Protein AF-A0A226E9C5-F1 (afdb_monomer)

Foldseek 3Di:
DPCPPPVVDDDWDADPNDIDGDPVRVLLVVQVVVVQQDDDPVLNVVLVVLLVLLVVLVCLVCCLPPVDPDPVVSVVSLVCSLPPSLVVSLVVQLVQLVPADELANGHHDHHSSLVSVLVSVLVCLQPPNVCSCVVRVSSVSSS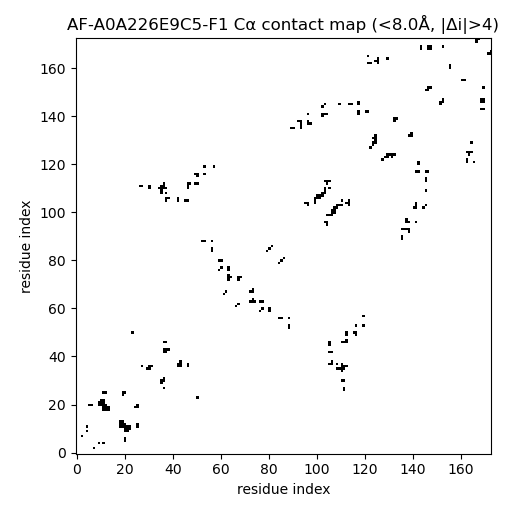LVNCCPPVNVVCCVPVPPDRDPCCVSPVND

Nearest PDB structures (foldseek):
  1tw9-assembly3_F  TM=8.707E-01  e=6.257E-08  Heligmosomoides polygyrus
  2c80-assembly1_B  TM=8.441E-01  e=4.170E-06  Schistosoma haematobium
  1u3i-assembly1_A-2  TM=8.366E-01  e=1.384E-05  Schistosoma mansoni
  2caq-assembly1_A-2  TM=8.111E-01  e=5.917E-06  Schistosoma haematobium
  2cz2-assembly1_A-2  TM=7.878E-01  e=1.188E-04  Mus musculus

pLDDT: mean 91.46, std 12.42, range [42.0, 98.62]

Structure (mmCIF, N/CA/C/O backbone):
data_AF-A0A226E9C5-F1
#
_entry.id   AF-A0A226E9C5-F1
#
loop_
_atom_site.group_PDB
_atom_site.id
_atom_site.type_symbol
_atom_site.label_atom_id
_atom_site.label_alt_id
_atom_site.label_comp_id
_atom_site.label_asym_id
_atom_site.label_entity_id
_atom_site.label_seq_id
_atom_site.pdbx_PDB_ins_code
_atom_site.Cartn_x
_atom_site.Cartn_y
_atom_site.Cartn_z
_atom_site.occupancy
_atom_site.B_iso_or_equiv
_atom_site.auth_seq_id
_atom_site.auth_comp_id
_atom_site.auth_asym_id
_atom_site.auth_atom_id
_atom_site.pdbx_PDB_model_num
ATOM 1 N N . MET A 1 1 ? -12.668 -31.396 -10.462 1.00 43.03 1 MET A N 1
ATOM 2 C CA . MET A 1 1 ? -12.463 -30.577 -9.249 1.00 43.03 1 MET A CA 1
ATOM 3 C C . MET A 1 1 ? -13.500 -29.466 -9.306 1.00 43.03 1 MET A C 1
ATOM 5 O O . MET A 1 1 ? -13.500 -28.782 -10.325 1.00 43.03 1 MET A O 1
ATOM 9 N N . PRO A 1 2 ? -14.418 -29.305 -8.337 1.00 47.12 2 PRO A N 1
ATOM 10 C CA . PRO A 1 2 ? -15.213 -28.077 -8.279 1.00 47.12 2 PRO A CA 1
ATOM 11 C C . PRO A 1 2 ? -14.246 -26.883 -8.241 1.00 47.12 2 PRO A C 1
ATOM 13 O O . PRO A 1 2 ? -13.146 -27.016 -7.707 1.00 47.12 2 PRO A O 1
ATOM 16 N N . SER A 1 3 ? -14.608 -25.784 -8.901 1.00 57.75 3 SER A N 1
ATOM 17 C CA . SER A 1 3 ? -13.774 -24.612 -9.202 1.00 57.75 3 SER A CA 1
ATOM 18 C C . SER A 1 3 ? -13.083 -24.023 -7.961 1.00 57.75 3 SER A C 1
ATOM 20 O O . SER A 1 3 ? -13.583 -23.075 -7.362 1.00 57.75 3 SER A O 1
ATOM 22 N N . ALA A 1 4 ? -11.934 -24.575 -7.562 1.00 76.50 4 ALA A N 1
ATOM 23 C CA . ALA A 1 4 ? -11.229 -24.187 -6.337 1.00 76.50 4 ALA A CA 1
ATOM 24 C C . ALA A 1 4 ? -10.804 -22.706 -6.326 1.00 76.50 4 ALA A C 1
ATOM 26 O O . ALA A 1 4 ? -10.470 -22.173 -5.276 1.00 76.50 4 ALA A O 1
ATOM 27 N N . THR A 1 5 ? -10.850 -22.042 -7.484 1.00 84.62 5 THR A N 1
ATOM 28 C CA . THR A 1 5 ? -10.667 -20.604 -7.671 1.00 84.62 5 THR A CA 1
ATOM 29 C C . THR A 1 5 ? -11.844 -20.038 -8.483 1.00 84.62 5 THR A C 1
ATOM 31 O O . THR A 1 5 ? -11.875 -20.215 -9.701 1.00 84.62 5 THR A O 1
ATOM 34 N N . PRO A 1 6 ? -12.821 -19.341 -7.862 1.00 84.44 6 PRO A N 1
ATOM 35 C CA . PRO A 1 6 ? -14.012 -18.831 -8.558 1.00 84.44 6 PRO A CA 1
ATOM 36 C C . PRO A 1 6 ? -13.719 -17.997 -9.817 1.00 84.44 6 PRO A C 1
ATOM 38 O O . PRO A 1 6 ? -14.482 -18.039 -10.776 1.00 84.44 6 PRO A O 1
ATOM 41 N N . TRP A 1 7 ? -12.585 -17.290 -9.831 1.00 90.50 7 TRP A N 1
ATOM 42 C CA . TRP A 1 7 ? -12.125 -16.459 -10.952 1.00 90.50 7 TRP A CA 1
ATOM 43 C C . TRP A 1 7 ? -10.855 -16.988 -11.630 1.00 90.50 7 TRP A C 1
ATOM 45 O O . TRP A 1 7 ? -10.203 -16.258 -12.368 1.00 90.50 7 TRP A O 1
ATOM 55 N N . GLY A 1 8 ? -10.438 -18.225 -11.342 1.00 91.00 8 GLY A N 1
ATOM 56 C CA . GLY A 1 8 ? -9.161 -18.752 -11.838 1.00 91.00 8 GLY A CA 1
ATOM 57 C C . GLY A 1 8 ? -7.922 -18.089 -11.217 1.00 91.00 8 GLY A C 1
ATOM 58 O O . GLY A 1 8 ? -6.810 -18.332 -11.675 1.00 91.00 8 GLY A O 1
ATOM 59 N N . GLN A 1 9 ? -8.100 -17.262 -10.182 1.00 90.56 9 GLN A N 1
ATOM 60 C CA . GLN A 1 9 ? -7.051 -16.463 -9.549 1.00 90.56 9 GLN A CA 1
ATOM 61 C C . GLN A 1 9 ? -7.045 -16.657 -8.029 1.00 90.56 9 GLN A C 1
ATOM 63 O O . GLN A 1 9 ? -8.081 -16.908 -7.410 1.00 90.56 9 GLN A O 1
ATOM 68 N N . LEU A 1 10 ? -5.858 -16.512 -7.445 1.00 92.31 10 LEU A N 1
ATOM 69 C CA . LEU A 1 10 ? -5.646 -16.262 -6.020 1.00 92.31 10 LEU A CA 1
ATOM 70 C C . LEU A 1 10 ? -5.456 -14.748 -5.803 1.00 92.31 10 LEU A C 1
ATOM 72 O O . LEU A 1 10 ? -5.085 -14.059 -6.757 1.00 92.31 10 LEU A O 1
ATOM 76 N N . PRO A 1 11 ? -5.669 -14.218 -4.582 1.00 94.69 11 PRO A N 1
ATOM 77 C CA . PRO A 1 11 ? -5.980 -14.914 -3.323 1.00 94.69 11 PRO A CA 1
ATOM 78 C C . PRO A 1 11 ? -7.466 -15.255 -3.106 1.00 94.69 11 PRO A C 1
ATOM 80 O O . PRO A 1 11 ? -8.359 -14.668 -3.724 1.00 94.69 11 PRO A O 1
ATOM 83 N N . ILE A 1 12 ? -7.706 -16.188 -2.173 1.00 95.19 12 ILE A N 1
ATOM 84 C CA . ILE A 1 12 ? -9.025 -16.588 -1.657 1.00 95.19 12 ILE A CA 1
ATOM 85 C C . ILE A 1 12 ? -8.970 -16.596 -0.129 1.00 95.19 12 ILE A C 1
ATOM 87 O O . ILE A 1 12 ? -8.052 -17.169 0.455 1.00 95.19 12 ILE A O 1
ATOM 91 N N . LEU A 1 13 ? -9.970 -15.993 0.503 1.00 95.75 13 LEU A N 1
ATOM 92 C CA . LEU A 1 13 ? -10.268 -16.111 1.924 1.00 95.75 13 LEU A CA 1
ATOM 93 C C . LEU A 1 13 ? -11.542 -16.948 2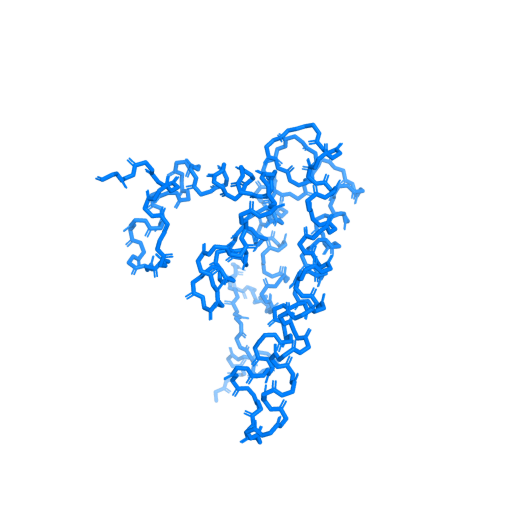.089 1.00 95.75 13 LEU A C 1
ATOM 95 O O . LEU A 1 13 ? -12.547 -16.670 1.435 1.00 95.75 13 LEU A O 1
ATOM 99 N N . GLU A 1 14 ? -11.521 -17.930 2.988 1.00 95.25 14 GLU A N 1
ATOM 100 C CA . GLU A 1 14 ? -12.712 -18.682 3.391 1.00 95.25 14 GLU A CA 1
ATOM 101 C C . GLU A 1 14 ? -13.085 -18.342 4.839 1.00 95.25 14 GLU A C 1
ATOM 103 O O . GLU A 1 14 ? -12.249 -18.436 5.738 1.00 95.25 14 GLU A O 1
ATOM 108 N N . VAL A 1 15 ? -14.336 -17.930 5.062 1.00 94.25 15 VAL A N 1
ATOM 109 C CA . VAL A 1 15 ? -14.896 -17.620 6.389 1.00 94.25 15 VAL A CA 1
ATOM 110 C C . VAL A 1 15 ? -16.258 -18.288 6.500 1.00 94.25 15 VAL A C 1
ATOM 112 O O . VAL A 1 15 ? -17.139 -18.029 5.682 1.00 94.25 15 VAL A O 1
ATOM 115 N N . ASP A 1 16 ? -16.427 -19.163 7.492 1.00 93.50 16 ASP A N 1
ATOM 116 C CA . ASP A 1 16 ? -17.677 -19.891 7.756 1.00 93.50 16 ASP A CA 1
ATOM 117 C C . ASP A 1 16 ? -18.251 -20.598 6.510 1.00 93.50 16 ASP A C 1
ATOM 119 O O . ASP A 1 16 ? -19.448 -20.537 6.221 1.00 93.50 16 ASP A O 1
ATOM 123 N N . GLY A 1 17 ? -17.375 -21.231 5.719 1.00 92.00 17 GLY A N 1
ATOM 124 C CA . GLY A 1 17 ? -17.739 -21.929 4.481 1.00 92.00 17 GLY A CA 1
ATOM 125 C C . GLY A 1 17 ? -18.115 -21.014 3.306 1.00 92.00 17 GLY A C 1
ATOM 126 O O . GLY A 1 17 ? -18.568 -21.506 2.273 1.00 92.00 17 GLY A O 1
ATOM 127 N N . LYS A 1 18 ? -17.943 -19.690 3.432 1.00 92.12 18 LYS A N 1
ATOM 128 C CA . LYS A 1 18 ? -18.117 -18.717 2.343 1.00 92.12 18 LYS A CA 1
ATOM 129 C C . LYS A 1 18 ? -16.762 -18.272 1.812 1.00 92.12 18 LYS A C 1
ATOM 131 O O . LYS A 1 18 ? -15.874 -17.929 2.587 1.00 92.12 18 LYS A O 1
ATOM 136 N N . GLN A 1 19 ? -16.637 -18.213 0.490 1.00 93.75 19 GLN A N 1
ATOM 137 C CA . GLN A 1 19 ? -15.416 -17.767 -0.177 1.00 93.75 19 GLN A CA 1
ATOM 138 C C . GLN A 1 19 ? -15.509 -16.301 -0.604 1.00 93.75 19 GLN A C 1
ATOM 140 O O . GLN A 1 19 ? -16.511 -15.867 -1.175 1.00 93.75 19 GLN A O 1
ATOM 145 N N . LEU A 1 20 ? -14.429 -15.560 -0.365 1.00 95.50 20 LEU A N 1
ATOM 146 C CA . LEU A 1 20 ? -14.195 -14.209 -0.856 1.00 95.50 20 LEU A CA 1
ATOM 147 C C . LEU A 1 20 ? -12.854 -14.174 -1.593 1.00 95.50 20 LEU A C 1
ATOM 149 O O . LEU A 1 20 ? -11.857 -14.702 -1.114 1.00 95.50 20 LEU A O 1
ATOM 153 N N . THR A 1 21 ? -12.823 -13.546 -2.761 1.00 95.69 21 THR A N 1
ATOM 154 C CA . THR A 1 21 ? -11.634 -13.447 -3.622 1.00 95.69 21 THR A CA 1
ATOM 155 C C . THR A 1 21 ? -11.235 -11.989 -3.827 1.00 95.69 21 THR A C 1
ATOM 157 O O . THR A 1 21 ? -12.024 -11.103 -3.504 1.00 95.69 21 THR A O 1
ATOM 160 N N . GLN A 1 22 ? -10.091 -11.754 -4.482 1.00 95.62 22 GLN A N 1
ATOM 161 C CA . GLN A 1 22 ? -9.480 -10.436 -4.736 1.00 95.62 22 GLN A CA 1
ATOM 162 C C . GLN A 1 22 ? -8.833 -9.844 -3.481 1.00 95.62 22 GLN A C 1
ATOM 164 O O . GLN A 1 22 ? -9.494 -9.662 -2.459 1.00 95.62 22 GLN A O 1
ATOM 169 N N . SER A 1 23 ? -7.541 -9.520 -3.565 1.00 96.75 23 SER A N 1
ATOM 170 C CA . SER A 1 23 ? -6.728 -9.067 -2.425 1.00 96.75 23 SER A CA 1
ATOM 171 C C . SER A 1 23 ? -7.358 -7.876 -1.704 1.00 96.75 23 SER A C 1
ATOM 173 O O . SER A 1 23 ? -7.652 -7.973 -0.517 1.00 96.75 23 SER A O 1
ATOM 175 N N . SER A 1 24 ? -7.674 -6.792 -2.417 1.00 97.56 24 SER A N 1
ATOM 176 C CA . SER A 1 24 ? -8.270 -5.597 -1.805 1.00 97.56 24 SER A CA 1
ATOM 177 C C . SER A 1 24 ? -9.680 -5.837 -1.258 1.00 97.56 24 SER A C 1
ATOM 179 O O . SER A 1 24 ? -10.043 -5.266 -0.233 1.00 97.56 24 SER A O 1
ATOM 181 N N . SER A 1 25 ? -10.477 -6.716 -1.876 1.00 97.69 25 SER A N 1
ATOM 182 C CA . SER A 1 25 ? -11.793 -7.089 -1.335 1.00 97.69 25 SER A CA 1
ATOM 183 C C . SER A 1 25 ? -11.666 -7.854 -0.021 1.00 97.69 25 SER A C 1
ATOM 185 O O . SER A 1 25 ? -12.403 -7.572 0.923 1.00 97.69 25 SER A O 1
ATOM 187 N N . ILE A 1 26 ? -10.709 -8.782 0.055 1.00 98.50 26 ILE A N 1
ATOM 188 C CA . ILE A 1 26 ? -10.381 -9.535 1.268 1.00 98.50 26 ILE A CA 1
ATOM 189 C C . ILE A 1 26 ? -9.888 -8.583 2.364 1.00 98.50 26 ILE A C 1
ATOM 191 O O . ILE A 1 26 ? -10.445 -8.588 3.464 1.00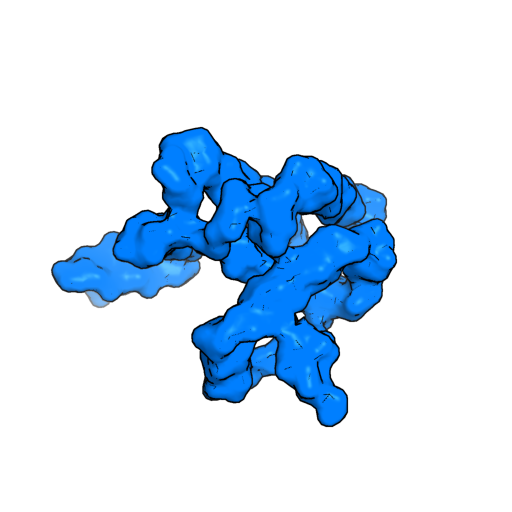 98.50 26 ILE A O 1
ATOM 195 N N . SER A 1 27 ? -8.909 -7.725 2.062 1.00 98.19 27 SER A N 1
ATOM 196 C CA . SER A 1 27 ? -8.352 -6.757 3.016 1.00 98.19 27 SER A CA 1
ATOM 197 C C . SER A 1 27 ? -9.421 -5.809 3.552 1.00 98.19 27 SER A C 1
ATOM 199 O O . SER A 1 27 ? -9.528 -5.625 4.762 1.00 98.19 27 SER A O 1
ATOM 201 N N . ARG A 1 28 ? -10.285 -5.276 2.683 1.00 98.00 28 ARG A N 1
ATOM 202 C CA . ARG A 1 28 ? -11.407 -4.412 3.074 1.00 98.00 28 ARG A CA 1
ATOM 203 C C . ARG A 1 28 ? -12.444 -5.141 3.923 1.00 98.00 28 ARG A C 1
ATOM 205 O O . ARG A 1 28 ? -12.956 -4.566 4.882 1.00 98.00 28 ARG A O 1
ATOM 212 N N . PHE A 1 29 ? -12.777 -6.388 3.589 1.00 98.25 29 PHE A N 1
ATOM 213 C CA . PHE A 1 29 ? -13.694 -7.197 4.393 1.00 98.25 29 PHE A CA 1
ATOM 214 C C . PHE A 1 29 ? -13.155 -7.386 5.814 1.00 98.25 29 PHE A C 1
ATOM 216 O O . PHE A 1 29 ? -13.860 -7.086 6.774 1.00 98.25 29 PHE A O 1
ATOM 223 N N . LEU A 1 30 ? -11.890 -7.795 5.951 1.00 98.25 30 LEU A N 1
ATOM 224 C CA . LEU A 1 30 ? -11.232 -7.921 7.253 1.00 98.25 30 LEU A CA 1
ATOM 225 C C . LEU A 1 30 ? -11.143 -6.564 7.961 1.00 98.25 30 LEU A C 1
ATOM 227 O O . LEU A 1 30 ? -11.424 -6.474 9.154 1.00 98.25 30 LEU A O 1
ATOM 231 N N . GLY A 1 31 ? -10.841 -5.501 7.215 1.00 97.88 31 GLY A N 1
ATOM 232 C CA . GLY A 1 31 ? -10.826 -4.135 7.716 1.00 97.88 31 GLY A CA 1
ATOM 233 C C . GLY A 1 31 ? -12.156 -3.746 8.358 1.00 97.88 31 GLY A C 1
ATOM 234 O O . GLY A 1 31 ? -12.178 -3.257 9.481 1.00 97.88 31 GLY A O 1
ATOM 235 N N . ARG A 1 32 ? -13.287 -4.034 7.708 1.00 97.56 32 ARG A N 1
ATOM 236 C CA . ARG A 1 32 ? -14.621 -3.796 8.285 1.00 97.56 32 ARG A CA 1
ATOM 237 C C . ARG A 1 32 ? -14.894 -4.687 9.495 1.00 97.56 32 ARG A C 1
ATOM 239 O O . ARG A 1 32 ? -15.343 -4.182 10.517 1.00 97.56 32 ARG A O 1
ATOM 246 N N . THR A 1 33 ? -14.586 -5.979 9.405 1.00 97.81 33 THR 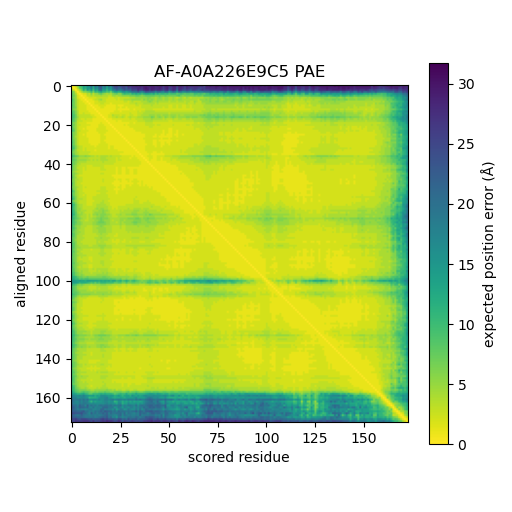A N 1
ATOM 247 C CA . THR A 1 33 ? -14.809 -6.950 10.491 1.00 97.81 33 THR A CA 1
ATOM 248 C C . THR A 1 33 ? -14.061 -6.577 11.774 1.00 97.81 33 THR A C 1
ATOM 250 O O . THR A 1 33 ? -14.576 -6.791 12.869 1.00 97.81 33 THR A O 1
ATOM 253 N N . PHE A 1 34 ? -12.869 -5.986 11.654 1.00 97.19 34 PHE A N 1
ATOM 254 C CA . PHE A 1 34 ? -12.021 -5.617 12.789 1.00 97.19 34 PHE A CA 1
ATOM 255 C C . PHE A 1 34 ? -11.981 -4.108 13.084 1.00 97.19 34 PHE A C 1
ATOM 257 O O . PHE A 1 34 ? -11.120 -3.669 13.843 1.00 97.19 34 PHE A O 1
ATOM 264 N N . ASN A 1 35 ? -12.924 -3.320 12.550 1.00 97.19 35 ASN A N 1
ATOM 265 C CA . ASN A 1 35 ? -13.035 -1.868 12.777 1.00 97.19 35 ASN A CA 1
ATOM 266 C C . ASN A 1 35 ? -11.787 -1.057 12.367 1.00 97.19 35 ASN A C 1
ATOM 268 O O . ASN A 1 35 ? -11.399 -0.103 13.035 1.00 97.19 35 ASN A O 1
ATOM 272 N N . LEU A 1 36 ? -11.176 -1.430 11.247 1.00 97.94 36 LEU A N 1
ATOM 273 C CA . LEU A 1 36 ? -10.015 -0.791 10.626 1.00 97.94 36 LEU A CA 1
ATOM 274 C C . LEU A 1 36 ? -10.400 -0.083 9.315 1.00 97.94 36 LEU A C 1
ATOM 276 O O . LEU A 1 36 ? -9.605 -0.051 8.389 1.00 97.94 36 LEU A O 1
ATOM 280 N N . CYS A 1 37 ? -11.622 0.430 9.160 1.00 96.19 37 CYS A N 1
ATOM 281 C CA . CYS A 1 37 ? -12.099 1.006 7.889 1.00 96.19 37 CYS A CA 1
ATOM 282 C C . CYS A 1 37 ? -12.523 2.479 8.017 1.00 96.19 37 CYS A C 1
ATOM 284 O O . CYS A 1 37 ? -13.405 2.929 7.289 1.00 96.19 37 CYS A O 1
ATOM 286 N N . GLY A 1 38 ? -11.920 3.211 8.958 1.00 95.44 38 GLY A N 1
ATOM 287 C CA . GLY A 1 38 ? -12.337 4.566 9.325 1.00 95.44 38 GLY A CA 1
ATOM 288 C C . GLY A 1 38 ? -13.581 4.594 10.220 1.00 95.44 38 GLY A C 1
ATOM 289 O O . GLY A 1 38 ? -14.217 3.568 10.469 1.00 95.44 38 GLY A O 1
ATOM 290 N N . GLU A 1 39 ? -13.923 5.777 10.728 1.00 95.88 39 GLU A N 1
ATOM 291 C CA . GLU A 1 39 ? -15.037 5.970 11.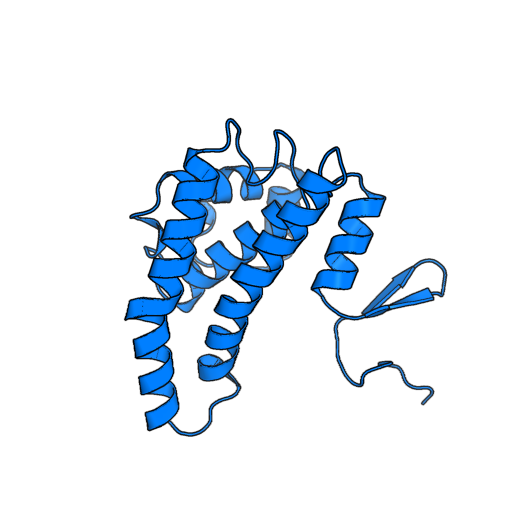672 1.00 95.88 39 GLU A CA 1
ATOM 292 C C . GLU A 1 39 ? -16.378 6.258 10.983 1.00 95.88 39 GLU A C 1
ATOM 294 O O . GLU A 1 39 ? -17.441 6.155 11.595 1.00 95.88 39 GLU A O 1
ATOM 299 N N . ASN A 1 40 ? -16.348 6.631 9.706 1.00 96.62 40 ASN A N 1
ATOM 300 C CA . ASN A 1 40 ? -17.530 7.003 8.938 1.00 96.62 40 ASN A CA 1
ATOM 301 C C . ASN A 1 40 ? -17.376 6.629 7.456 1.00 96.62 40 ASN A C 1
ATOM 303 O O . ASN A 1 40 ? -16.305 6.240 6.991 1.00 96.62 40 ASN A O 1
ATOM 307 N N . ALA A 1 41 ? -18.469 6.754 6.698 1.00 97.81 41 ALA A N 1
ATOM 308 C CA . ALA A 1 41 ? -18.503 6.382 5.284 1.00 97.81 41 ALA A CA 1
ATOM 309 C C . ALA A 1 41 ? -17.480 7.152 4.431 1.00 97.81 41 ALA A C 1
ATOM 311 O O . ALA A 1 41 ? -16.946 6.594 3.476 1.00 97.81 41 ALA A O 1
ATOM 312 N N . TRP A 1 42 ? -17.189 8.409 4.782 1.00 97.81 42 TRP A N 1
ATOM 313 C CA . TRP A 1 42 ? -16.207 9.215 4.062 1.00 97.81 42 TRP A CA 1
ATOM 314 C C . TRP A 1 42 ? -14.785 8.708 4.302 1.00 97.81 42 TRP A C 1
ATOM 316 O O . TRP A 1 42 ? -14.044 8.486 3.351 1.00 97.81 42 TRP A O 1
ATOM 326 N N . GLU A 1 43 ? -14.419 8.440 5.554 1.00 97.31 43 GLU A N 1
ATOM 327 C CA . GLU A 1 43 ? -13.122 7.844 5.886 1.00 97.31 43 GLU A CA 1
ATOM 328 C C . GLU A 1 43 ? -12.949 6.455 5.262 1.00 97.31 43 GLU A C 1
ATOM 330 O O . GLU A 1 43 ? -11.896 6.164 4.695 1.00 97.31 43 GLU A O 1
ATOM 335 N N . SER A 1 44 ? -13.996 5.625 5.263 1.00 98.19 44 SER A N 1
ATOM 336 C CA . SER A 1 44 ? -13.968 4.341 4.555 1.00 98.19 44 SER A CA 1
ATOM 337 C C . SER A 1 44 ? -13.710 4.519 3.060 1.00 98.19 44 SER A C 1
ATOM 339 O O . SER A 1 44 ? -12.930 3.760 2.492 1.00 98.19 44 SER A O 1
ATOM 341 N N . ALA A 1 45 ? -14.337 5.509 2.420 1.00 98.44 45 ALA A N 1
ATOM 342 C CA . ALA A 1 45 ? -14.112 5.792 1.006 1.00 98.44 45 ALA A CA 1
ATOM 343 C C . ALA A 1 45 ? -12.692 6.321 0.743 1.00 98.44 45 ALA A C 1
ATOM 345 O O . ALA A 1 45 ? -12.087 5.975 -0.267 1.00 98.44 45 ALA A O 1
ATOM 346 N N . LYS A 1 46 ? -12.120 7.108 1.664 1.00 98.00 46 LYS A N 1
ATOM 347 C CA . LYS A 1 46 ? -10.717 7.540 1.575 1.00 98.00 46 LYS A CA 1
ATOM 348 C C . LYS A 1 46 ? -9.740 6.372 1.697 1.00 98.00 46 LYS A C 1
ATOM 350 O O . LYS A 1 46 ? -8.745 6.366 0.980 1.00 98.00 46 LYS A O 1
ATOM 355 N N . CYS A 1 47 ? -10.034 5.382 2.544 1.00 98.44 47 CYS A N 1
ATOM 356 C CA . CYS A 1 47 ? -9.247 4.147 2.607 1.00 98.44 47 CYS A CA 1
ATOM 357 C C . CYS A 1 47 ? -9.226 3.447 1.240 1.00 98.44 47 CYS A C 1
ATOM 359 O O . CYS A 1 47 ? -8.159 3.077 0.758 1.00 98.44 47 CYS A O 1
ATOM 361 N N . ASP A 1 48 ? -10.397 3.316 0.607 1.00 98.56 48 ASP A N 1
ATOM 362 C CA . ASP A 1 48 ? -10.535 2.712 -0.723 1.00 98.56 48 ASP A CA 1
ATOM 363 C C . ASP A 1 48 ? -9.737 3.485 -1.777 1.00 98.56 48 ASP A C 1
ATOM 365 O O . ASP A 1 48 ? -8.908 2.903 -2.468 1.00 98.56 48 ASP A O 1
ATOM 369 N N . GLU A 1 49 ? -9.917 4.805 -1.834 1.00 98.50 49 GLU A N 1
ATOM 370 C CA . GLU A 1 49 ? -9.227 5.675 -2.789 1.00 98.50 49 GLU A CA 1
ATOM 371 C C . GLU A 1 49 ? -7.699 5.552 -2.697 1.00 98.50 49 GLU A C 1
ATOM 373 O O . GLU A 1 49 ? -7.020 5.463 -3.719 1.00 98.50 49 GLU A O 1
ATOM 378 N N . TYR A 1 50 ? -7.140 5.543 -1.484 1.00 98.31 50 TYR A N 1
ATOM 379 C CA . TYR A 1 50 ? -5.689 5.475 -1.293 1.00 98.31 50 TYR A CA 1
ATOM 380 C C . TYR A 1 50 ? -5.115 4.109 -1.668 1.00 98.31 50 TYR A C 1
ATOM 382 O O . TYR A 1 50 ? -4.034 4.029 -2.262 1.00 98.31 50 TYR A O 1
ATOM 390 N N . VAL A 1 51 ? -5.838 3.030 -1.374 1.00 98.62 51 VAL A N 1
ATOM 391 C CA . VAL A 1 51 ? -5.424 1.682 -1.774 1.00 98.62 51 VAL A CA 1
ATOM 392 C C . VAL A 1 51 ? -5.522 1.503 -3.283 1.00 98.62 51 VAL A C 1
ATOM 394 O O . VAL A 1 51 ? -4.591 0.967 -3.881 1.00 98.62 51 VAL A O 1
ATOM 397 N N . ASP A 1 52 ? -6.591 1.986 -3.911 1.00 98.50 52 ASP A N 1
ATOM 398 C CA . ASP A 1 52 ? -6.778 1.878 -5.358 1.00 98.50 52 ASP A CA 1
ATOM 399 C C . ASP A 1 52 ? -5.714 2.695 -6.111 1.00 98.50 52 ASP A C 1
ATOM 401 O O . ASP A 1 52 ? -5.034 2.165 -6.989 1.00 98.50 52 ASP A O 1
ATOM 405 N N . ALA A 1 53 ? -5.450 3.935 -5.686 1.00 98.00 53 ALA A N 1
ATOM 406 C CA . ALA A 1 53 ? -4.412 4.771 -6.296 1.00 98.00 53 ALA A CA 1
ATOM 407 C C . ALA A 1 53 ? -3.001 4.166 -6.170 1.00 98.00 53 ALA A C 1
ATOM 409 O O . ALA A 1 53 ? -2.175 4.289 -7.076 1.00 98.00 53 ALA A O 1
ATOM 410 N N . THR A 1 54 ? -2.699 3.506 -5.050 1.00 98.25 54 THR A N 1
ATOM 411 C CA . THR A 1 54 ? -1.408 2.823 -4.876 1.00 98.25 54 THR A CA 1
ATOM 412 C C . THR A 1 54 ? -1.365 1.469 -5.581 1.00 98.25 54 THR A C 1
ATOM 414 O O . THR A 1 54 ? -0.299 1.063 -6.035 1.00 98.25 54 THR A O 1
ATOM 417 N N . ASN A 1 55 ? -2.501 0.781 -5.735 1.00 98.19 55 ASN A N 1
ATOM 418 C CA . ASN A 1 55 ? -2.606 -0.417 -6.568 1.00 98.19 55 ASN A CA 1
ATOM 419 C C . ASN A 1 55 ? -2.283 -0.103 -8.027 1.00 98.19 55 ASN A C 1
ATOM 421 O O . ASN A 1 55 ? -1.564 -0.878 -8.645 1.00 98.19 55 ASN A O 1
ATOM 425 N N . ASP A 1 56 ? -2.748 1.026 -8.567 1.00 97.94 56 ASP A N 1
ATOM 426 C CA . ASP A 1 56 ? -2.414 1.435 -9.936 1.00 97.94 56 ASP A CA 1
ATOM 427 C C . ASP A 1 56 ? -0.896 1.552 -10.132 1.00 97.94 56 ASP A C 1
ATOM 429 O O . ASP A 1 56 ? -0.345 1.024 -11.101 1.00 97.94 56 ASP A O 1
ATOM 433 N N . LEU A 1 57 ? -0.194 2.157 -9.166 1.00 97.94 57 LEU A N 1
ATOM 434 C CA . LEU A 1 57 ? 1.267 2.225 -9.183 1.00 97.94 57 LEU A CA 1
ATOM 435 C C . LEU A 1 57 ? 1.894 0.822 -9.133 1.00 97.94 57 LEU A C 1
ATOM 437 O O . LEU A 1 57 ? 2.736 0.481 -9.963 1.00 97.94 57 LEU A O 1
ATOM 441 N N . ILE A 1 58 ? 1.485 -0.012 -8.176 1.00 97.25 58 ILE A N 1
ATOM 442 C CA . ILE A 1 58 ? 2.056 -1.354 -8.001 1.00 97.25 58 ILE A CA 1
ATOM 443 C C . ILE A 1 58 ? 1.739 -2.268 -9.192 1.00 97.25 58 ILE A C 1
ATOM 445 O O . ILE A 1 58 ? 2.573 -3.086 -9.569 1.00 97.25 58 ILE A O 1
ATOM 449 N N . ASN A 1 59 ? 0.602 -2.092 -9.861 1.00 96.75 59 ASN A N 1
ATOM 450 C CA . ASN A 1 59 ? 0.261 -2.821 -11.080 1.00 96.75 59 ASN A CA 1
ATOM 451 C C . ASN A 1 59 ? 1.189 -2.459 -12.246 1.00 96.75 59 ASN A C 1
ATOM 453 O O . ASN A 1 59 ? 1.577 -3.346 -13.009 1.00 96.75 59 ASN A O 1
ATOM 457 N N . GLU A 1 60 ? 1.606 -1.195 -12.371 1.00 97.56 60 GLU A N 1
ATOM 458 C CA . GLU A 1 60 ? 2.639 -0.815 -13.342 1.00 97.56 60 GLU A CA 1
ATOM 459 C C . GLU A 1 60 ? 3.987 -1.458 -13.009 1.00 97.56 60 GLU A C 1
ATOM 461 O O . GLU A 1 60 ? 4.649 -1.994 -13.905 1.00 97.56 60 GLU A O 1
ATOM 466 N N . TRP A 1 61 ? 4.350 -1.486 -11.722 1.00 96.44 61 TRP A N 1
ATOM 467 C CA . TRP A 1 61 ? 5.539 -2.186 -11.238 1.00 96.44 61 TRP A CA 1
ATOM 468 C C . TRP A 1 61 ? 5.525 -3.679 -11.583 1.00 96.44 61 TRP A C 1
ATOM 470 O O . TRP A 1 61 ? 6.444 -4.168 -12.247 1.00 96.44 61 TRP A O 1
ATOM 480 N N . VAL A 1 62 ? 4.453 -4.393 -11.222 1.00 94.62 62 VAL A N 1
ATOM 481 C CA . VAL A 1 62 ? 4.258 -5.809 -11.573 1.00 94.62 62 VAL A CA 1
ATOM 482 C C . VAL A 1 62 ? 4.306 -5.994 -13.090 1.00 94.62 62 VAL A C 1
ATOM 484 O O . VAL A 1 62 ? 4.938 -6.924 -13.599 1.00 94.62 62 VAL A O 1
ATOM 487 N N . GLY A 1 63 ? 3.670 -5.076 -13.817 1.00 94.62 63 GLY A N 1
ATOM 488 C CA . GLY A 1 63 ? 3.560 -5.084 -15.263 1.00 94.62 63 GLY A CA 1
ATOM 489 C C . GLY A 1 63 ? 4.913 -5.124 -15.964 1.00 94.62 63 GLY A C 1
ATOM 490 O O . GLY A 1 63 ? 5.131 -6.008 -16.789 1.00 94.62 63 GLY A O 1
ATOM 491 N N . PHE A 1 64 ? 5.834 -4.210 -15.646 1.00 93.88 64 PHE A N 1
ATOM 492 C CA . PHE A 1 64 ? 7.161 -4.250 -16.269 1.00 93.88 64 PHE A CA 1
ATOM 493 C C . PHE A 1 64 ? 8.067 -5.323 -15.651 1.00 93.88 64 PHE A C 1
ATOM 495 O O . PHE A 1 64 ? 8.935 -5.862 -16.336 1.00 93.88 64 PHE A O 1
ATOM 502 N N . ARG A 1 65 ? 7.906 -5.643 -14.360 1.00 91.00 65 ARG A N 1
ATOM 503 C CA . ARG A 1 65 ? 8.827 -6.542 -13.652 1.00 91.00 65 ARG A CA 1
ATOM 504 C C . ARG A 1 65 ? 8.623 -8.012 -14.006 1.00 91.00 65 ARG A C 1
ATOM 506 O O . ARG A 1 65 ? 9.621 -8.728 -14.124 1.00 91.00 65 ARG A O 1
ATOM 513 N N . PHE A 1 66 ? 7.368 -8.439 -14.138 1.00 91.25 66 PHE A N 1
ATOM 514 C CA . PHE A 1 66 ? 6.991 -9.850 -14.259 1.00 91.25 66 PHE A CA 1
ATOM 515 C C . PHE A 1 66 ? 6.214 -10.172 -15.537 1.00 91.25 66 PHE A C 1
ATOM 517 O O . PHE A 1 66 ? 6.353 -11.281 -16.046 1.00 91.25 66 PHE A O 1
ATOM 524 N N . ASN A 1 67 ? 5.424 -9.230 -16.062 1.00 91.44 67 ASN A N 1
ATOM 525 C CA . ASN A 1 67 ? 4.513 -9.521 -17.175 1.00 91.44 67 ASN A CA 1
ATOM 526 C C . ASN A 1 67 ? 5.097 -9.149 -18.547 1.00 91.44 67 ASN A C 1
ATOM 528 O O . ASN A 1 67 ? 4.748 -9.777 -19.543 1.00 91.44 67 ASN A O 1
ATOM 532 N N . GLU A 1 68 ? 5.965 -8.136 -18.619 1.00 94.38 68 GLU A N 1
ATOM 533 C CA . GLU A 1 68 ? 6.591 -7.706 -19.872 1.00 94.38 68 GLU A CA 1
ATOM 534 C C . GLU A 1 68 ? 7.791 -8.592 -20.235 1.00 94.38 68 GLU A C 1
ATOM 536 O O . GLU A 1 68 ? 8.763 -8.712 -19.480 1.00 94.38 68 GLU A O 1
ATOM 541 N N . THR A 1 69 ? 7.734 -9.199 -21.418 1.00 95.19 69 THR A N 1
ATOM 542 C CA . THR A 1 69 ? 8.783 -10.085 -21.939 1.00 95.19 69 THR A CA 1
ATOM 543 C C . THR A 1 69 ? 9.713 -9.381 -22.919 1.00 95.19 69 THR A C 1
ATOM 545 O O . THR A 1 69 ? 10.825 -9.854 -23.136 1.00 95.19 69 THR A O 1
ATOM 548 N N . ASP A 1 70 ? 9.276 -8.273 -23.524 1.00 97.88 70 ASP A N 1
ATOM 549 C CA . ASP A 1 70 ? 10.120 -7.463 -24.398 1.00 97.88 70 ASP A CA 1
ATOM 550 C C . ASP A 1 70 ? 11.034 -6.551 -23.565 1.00 97.88 70 ASP A C 1
ATOM 552 O O . ASP A 1 70 ? 10.577 -5.700 -22.799 1.00 97.88 70 ASP A O 1
ATOM 556 N N . GLU A 1 71 ? 12.348 -6.723 -23.709 1.00 95.88 71 GLU A N 1
ATOM 557 C CA . GLU A 1 71 ? 13.328 -6.010 -22.885 1.00 95.88 71 GLU A CA 1
ATOM 558 C C . GLU A 1 71 ? 13.363 -4.496 -23.150 1.00 95.88 71 GLU A C 1
ATOM 560 O O . GLU A 1 71 ? 13.605 -3.719 -22.223 1.00 95.88 71 GLU A O 1
ATOM 565 N N . ALA A 1 72 ? 13.069 -4.049 -24.376 1.00 97.75 72 ALA A N 1
ATOM 566 C CA . ALA A 1 72 ? 13.038 -2.624 -24.694 1.00 97.75 72 ALA A CA 1
ATOM 567 C C . ALA A 1 72 ? 11.821 -1.947 -24.046 1.00 97.75 72 ALA A C 1
ATOM 569 O O . ALA A 1 72 ? 11.967 -0.924 -23.374 1.00 97.75 72 ALA A O 1
ATOM 570 N N . ARG A 1 73 ? 10.637 -2.561 -24.158 1.00 97.00 73 ARG A N 1
ATOM 571 C CA . ARG A 1 73 ? 9.412 -2.079 -23.497 1.00 97.00 73 ARG A CA 1
ATOM 572 C C . ARG A 1 73 ? 9.519 -2.136 -21.982 1.00 97.00 73 ARG A C 1
ATOM 574 O O . ARG A 1 73 ? 9.069 -1.220 -21.297 1.00 97.00 73 ARG A O 1
ATOM 581 N N . LYS A 1 74 ? 10.146 -3.180 -21.438 1.00 95.94 74 LYS A N 1
ATOM 582 C CA . LYS A 1 74 ? 10.426 -3.294 -20.002 1.00 95.94 74 LYS A CA 1
ATOM 583 C C . LYS A 1 74 ? 11.275 -2.126 -19.510 1.00 95.94 74 LYS A C 1
ATOM 585 O O . LYS A 1 74 ? 10.927 -1.504 -18.505 1.00 95.94 74 LYS A O 1
ATOM 590 N N . ALA A 1 75 ? 12.360 -1.811 -20.219 1.00 96.88 75 ALA A N 1
ATOM 591 C CA . ALA A 1 75 ? 13.230 -0.688 -19.883 1.00 96.88 75 ALA A CA 1
ATOM 592 C C . ALA A 1 75 ? 12.490 0.657 -19.976 1.00 96.88 75 ALA A C 1
ATOM 594 O O . ALA A 1 75 ? 12.597 1.471 -19.058 1.00 96.88 75 ALA A O 1
ATOM 595 N N . GLU A 1 76 ? 11.691 0.863 -21.026 1.00 97.81 76 GLU A N 1
ATOM 596 C CA . GLU A 1 76 ? 10.867 2.063 -21.212 1.00 97.81 76 GLU A CA 1
ATOM 597 C C . GLU A 1 76 ? 9.857 2.249 -20.069 1.00 97.81 76 GLU A C 1
ATOM 599 O O . GLU A 1 76 ? 9.817 3.304 -19.429 1.00 97.81 76 GLU A O 1
ATOM 604 N N . ARG A 1 77 ? 9.077 1.209 -19.751 1.00 97.56 77 ARG A N 1
ATOM 605 C CA . ARG A 1 77 ? 8.082 1.251 -18.670 1.00 97.56 77 ARG A CA 1
ATOM 606 C C . ARG A 1 77 ? 8.730 1.479 -17.312 1.00 97.56 77 ARG A C 1
ATOM 608 O O . ARG A 1 77 ? 8.234 2.296 -16.539 1.00 97.56 77 ARG A O 1
ATOM 615 N N . LYS A 1 78 ? 9.860 0.819 -17.033 1.00 96.88 78 LYS A N 1
ATOM 616 C CA . LYS A 1 78 ? 10.627 1.042 -15.800 1.00 96.88 78 LYS A CA 1
ATOM 617 C C . LYS A 1 78 ? 11.137 2.483 -15.711 1.00 96.88 78 LYS A C 1
ATOM 619 O O . LYS A 1 78 ? 11.046 3.087 -14.644 1.00 96.88 78 LYS A O 1
ATOM 624 N N . ALA A 1 79 ? 11.643 3.049 -16.807 1.00 97.62 79 ALA A N 1
ATOM 625 C CA . ALA A 1 79 ? 12.107 4.434 -16.835 1.00 97.62 79 ALA A CA 1
ATOM 626 C C . ALA A 1 79 ? 10.962 5.416 -16.542 1.00 97.62 79 ALA A C 1
ATOM 628 O O . ALA A 1 79 ? 11.110 6.276 -15.675 1.00 97.62 79 ALA A O 1
ATOM 629 N N . LYS A 1 80 ? 9.797 5.237 -17.182 1.00 98.00 80 LYS A N 1
ATOM 630 C CA . LYS A 1 80 ? 8.595 6.041 -16.906 1.00 98.00 80 LYS A CA 1
ATOM 631 C C . LYS A 1 80 ? 8.117 5.889 -15.459 1.00 98.00 80 LYS A C 1
ATOM 633 O O . LYS A 1 80 ? 7.780 6.876 -14.810 1.00 98.00 80 LYS A O 1
ATOM 638 N N . PHE A 1 81 ? 8.116 4.664 -14.937 1.00 98.25 81 PHE A N 1
ATOM 639 C CA . PHE A 1 81 ? 7.738 4.392 -13.553 1.00 98.25 81 PHE A CA 1
ATOM 640 C C . PHE A 1 81 ? 8.609 5.175 -12.564 1.00 98.25 81 PHE A C 1
ATOM 642 O O . PHE A 1 81 ? 8.077 5.868 -11.700 1.00 98.25 81 PHE A O 1
ATOM 649 N N . ILE A 1 82 ? 9.934 5.101 -12.725 1.00 97.38 82 ILE A N 1
ATOM 650 C CA . ILE A 1 82 ? 10.901 5.743 -11.825 1.00 97.38 82 ILE A CA 1
ATOM 651 C C . ILE A 1 82 ? 10.874 7.269 -11.960 1.00 97.38 82 ILE A C 1
ATOM 653 O O . ILE A 1 82 ? 10.957 7.965 -10.953 1.00 97.38 82 ILE A O 1
ATOM 657 N N . ALA A 1 83 ? 10.778 7.789 -13.185 1.00 97.56 83 ALA A N 1
ATOM 658 C CA . ALA A 1 83 ? 10.895 9.222 -13.443 1.00 97.56 83 ALA A CA 1
ATOM 659 C C . ALA A 1 83 ? 9.598 10.004 -13.190 1.00 97.56 83 ALA A C 1
ATOM 661 O O . ALA A 1 83 ? 9.659 11.196 -12.900 1.00 97.56 83 ALA A O 1
ATOM 662 N N . GLU A 1 84 ? 8.434 9.360 -13.320 1.00 97.81 84 GLU A N 1
ATOM 663 C CA . GLU A 1 84 ? 7.143 10.053 -13.339 1.00 97.81 84 GLU A CA 1
ATOM 664 C C . GLU A 1 84 ? 6.137 9.435 -12.364 1.00 97.81 84 GLU A C 1
ATOM 666 O O . GLU A 1 84 ? 5.710 10.094 -11.417 1.00 97.81 84 GLU A O 1
ATOM 671 N N . LEU A 1 85 ? 5.751 8.172 -12.570 1.00 98.25 85 LEU A N 1
ATOM 672 C CA . LEU A 1 85 ? 4.595 7.592 -11.874 1.00 98.25 85 LEU A CA 1
ATOM 673 C C . LEU A 1 85 ? 4.820 7.482 -10.363 1.00 98.25 85 LEU A C 1
ATOM 675 O O . LEU A 1 85 ? 3.970 7.896 -9.573 1.00 98.25 85 LEU A O 1
ATOM 679 N N . MET A 1 86 ? 5.978 6.953 -9.965 1.00 98.06 86 MET A N 1
ATOM 680 C CA . MET A 1 86 ? 6.319 6.749 -8.563 1.00 98.06 86 MET A CA 1
ATOM 681 C C . MET A 1 86 ? 6.509 8.082 -7.821 1.00 98.06 86 MET A C 1
ATOM 683 O O . MET A 1 86 ? 5.814 8.270 -6.823 1.00 98.06 86 MET A O 1
ATOM 687 N N . PRO A 1 87 ? 7.328 9.049 -8.291 1.00 98.12 87 PRO A N 1
ATOM 688 C CA . PRO A 1 87 ? 7.426 10.356 -7.639 1.00 98.12 87 PRO A CA 1
ATOM 689 C C . PRO A 1 87 ? 6.080 11.082 -7.529 1.00 98.12 87 PRO A C 1
ATOM 691 O O . PRO A 1 87 ? 5.772 11.640 -6.479 1.00 98.12 87 PRO A O 1
ATOM 694 N N . ASN A 1 88 ? 5.237 11.029 -8.567 1.00 98.25 88 ASN A N 1
ATOM 695 C CA . ASN A 1 88 ? 3.913 11.654 -8.531 1.00 98.25 88 ASN A CA 1
ATOM 696 C C . ASN A 1 88 ? 3.013 11.037 -7.452 1.00 98.25 88 ASN A C 1
ATOM 698 O O . ASN A 1 88 ? 2.345 11.766 -6.718 1.00 98.25 88 ASN A O 1
ATOM 702 N N . CYS A 1 89 ? 3.000 9.706 -7.337 1.00 98.38 89 CYS A N 1
ATOM 703 C CA . CYS A 1 89 ? 2.235 9.006 -6.307 1.00 98.38 89 CYS A CA 1
ATOM 704 C C . CYS A 1 89 ? 2.765 9.326 -4.899 1.00 98.38 89 CYS A C 1
ATOM 706 O O . CYS A 1 89 ? 1.994 9.747 -4.034 1.00 98.38 89 CYS A O 1
ATOM 708 N N . LEU A 1 90 ? 4.082 9.215 -4.687 1.00 98.44 90 LEU A N 1
ATOM 709 C CA . LEU A 1 90 ? 4.719 9.487 -3.396 1.00 98.44 90 LEU A CA 1
ATOM 710 C C . LEU A 1 90 ? 4.508 10.938 -2.956 1.00 98.44 90 LEU A C 1
ATOM 712 O O . LEU A 1 90 ? 4.125 11.179 -1.817 1.00 98.44 90 LEU A O 1
ATOM 716 N N . GLN A 1 91 ? 4.633 11.908 -3.864 1.00 98.44 91 GLN A N 1
ATOM 717 C CA . GLN A 1 91 ? 4.378 13.312 -3.548 1.00 98.44 91 GLN A CA 1
ATOM 718 C C . GLN A 1 91 ? 2.921 13.563 -3.136 1.00 98.44 91 GLN A C 1
ATOM 720 O O . GLN A 1 91 ? 2.659 14.377 -2.248 1.00 98.44 91 GLN A O 1
ATOM 725 N N . LYS A 1 92 ? 1.955 12.876 -3.761 1.00 98.25 92 LYS A N 1
ATOM 726 C CA . LYS A 1 92 ? 0.540 12.981 -3.379 1.00 98.25 92 LYS A CA 1
ATOM 727 C C . LYS A 1 92 ? 0.285 12.385 -2.001 1.00 98.25 92 LYS A C 1
ATOM 729 O O . LYS A 1 92 ? -0.394 13.029 -1.203 1.00 98.25 92 LYS A O 1
ATOM 734 N N . LEU A 1 93 ? 0.833 11.204 -1.719 1.00 98.19 93 LEU A N 1
ATOM 735 C CA . LEU A 1 93 ? 0.726 10.562 -0.408 1.00 98.19 93 LEU A CA 1
ATOM 736 C C . LEU A 1 93 ? 1.409 11.392 0.685 1.00 98.19 93 LEU A C 1
ATOM 738 O O . LEU A 1 93 ? 0.830 11.571 1.752 1.00 98.19 93 LEU A O 1
ATOM 742 N N . GLU A 1 94 ? 2.581 11.967 0.412 1.00 98.12 94 GLU A N 1
ATOM 743 C CA . GLU A 1 94 ? 3.281 12.875 1.329 1.00 98.12 94 GLU A CA 1
ATOM 744 C C . GLU A 1 94 ? 2.401 14.082 1.673 1.00 98.12 94 GLU A C 1
ATOM 746 O O . GLU A 1 94 ? 2.182 14.370 2.846 1.00 98.12 94 GLU A O 1
ATOM 751 N N . SER A 1 95 ? 1.794 14.730 0.671 1.00 97.69 95 SER A N 1
ATOM 752 C CA . SER A 1 95 ? 0.863 15.845 0.899 1.00 97.69 95 SER A CA 1
ATOM 753 C C . SER A 1 95 ? -0.430 15.434 1.611 1.00 97.69 95 SER A C 1
ATOM 755 O O . SER A 1 95 ? -1.029 16.252 2.310 1.00 97.69 95 SER A O 1
ATOM 757 N N . ILE A 1 96 ? -0.909 14.202 1.418 1.00 96.25 96 ILE A N 1
ATOM 758 C CA . ILE A 1 96 ? -2.040 13.653 2.183 1.00 96.25 96 ILE A CA 1
ATOM 759 C C . ILE A 1 96 ? -1.632 13.511 3.648 1.00 96.25 96 ILE A C 1
ATOM 761 O O . ILE A 1 96 ? -2.338 13.997 4.532 1.00 96.25 96 ILE A O 1
ATOM 765 N N . LYS A 1 97 ? -0.475 12.893 3.900 1.00 95.69 97 LYS A N 1
ATOM 766 C CA . LYS A 1 97 ? 0.012 12.623 5.248 1.00 95.69 97 LYS A CA 1
ATOM 767 C C . LYS A 1 97 ? 0.381 13.898 6.004 1.00 95.69 97 LYS A C 1
ATOM 769 O O . LYS A 1 97 ? 0.145 13.953 7.207 1.00 95.69 97 LYS A O 1
ATOM 774 N N . GLU A 1 98 ? 0.905 14.911 5.319 1.00 95.38 98 GLU A N 1
ATOM 775 C CA . GLU A 1 98 ? 1.183 16.243 5.874 1.00 95.38 98 GLU A CA 1
ATOM 776 C C . GLU A 1 98 ? -0.098 16.940 6.361 1.00 95.38 98 GLU A C 1
ATOM 778 O O . GLU A 1 98 ? -0.102 17.586 7.406 1.00 95.38 98 GLU A O 1
ATOM 783 N N . LYS A 1 99 ? -1.205 16.793 5.622 1.00 93.62 99 LYS A N 1
ATOM 784 C CA . LYS A 1 99 ? -2.495 17.415 5.962 1.00 93.62 99 LYS A CA 1
ATOM 785 C C . LYS A 1 99 ? -3.277 16.653 7.026 1.00 93.62 99 LYS A C 1
ATOM 787 O O . LYS A 1 99 ? -4.203 17.224 7.602 1.00 93.62 99 LYS A O 1
ATOM 792 N N . ASN A 1 100 ? -2.955 15.382 7.253 1.00 90.31 100 ASN A N 1
ATOM 793 C CA . ASN A 1 100 ? -3.617 14.575 8.265 1.00 90.31 100 ASN A CA 1
ATOM 794 C C . ASN A 1 100 ? -2.878 14.656 9.609 1.00 90.31 100 ASN A C 1
ATOM 796 O O . ASN A 1 100 ? -1.737 14.204 9.736 1.00 90.31 100 ASN A O 1
ATOM 800 N N . ASP A 1 101 ? -3.562 15.193 10.618 1.00 81.50 101 ASP A N 1
ATOM 801 C CA . ASP A 1 101 ? -3.093 15.253 12.005 1.00 81.50 101 ASP A CA 1
ATOM 802 C C . ASP A 1 101 ? -3.185 13.862 12.660 1.00 81.50 101 ASP A C 1
ATOM 804 O O . ASP A 1 101 ? -4.262 13.422 13.073 1.00 81.50 101 ASP A O 1
ATOM 808 N N . GLY A 1 102 ? -2.057 13.151 12.717 1.00 85.25 102 GLY A N 1
ATOM 809 C CA . GLY A 1 102 ? -1.942 11.808 13.295 1.00 85.25 102 GLY A CA 1
ATOM 810 C C . GLY A 1 102 ? -0.818 10.982 12.671 1.00 85.25 102 GLY A C 1
ATOM 811 O O . GLY A 1 102 ? -0.071 11.477 11.829 1.00 85.25 102 GLY A O 1
ATOM 812 N N . ASP A 1 103 ? -0.712 9.711 13.055 1.00 92.12 103 ASP A N 1
ATOM 813 C CA . ASP A 1 103 ? 0.325 8.799 12.544 1.00 92.12 103 ASP A CA 1
ATOM 814 C C . ASP A 1 103 ? -0.085 8.071 11.254 1.00 92.12 103 ASP A C 1
ATOM 816 O O . ASP A 1 103 ? 0.768 7.528 10.559 1.00 92.12 103 ASP A O 1
ATOM 820 N N . TYR A 1 104 ? -1.372 8.110 10.897 1.00 95.44 104 TYR A N 1
ATOM 821 C CA . TYR A 1 104 ? -1.990 7.318 9.826 1.00 95.44 104 TYR A CA 1
ATOM 822 C C . TYR A 1 104 ? -2.452 8.186 8.640 1.00 95.44 104 TYR A C 1
ATOM 824 O O . TYR A 1 104 ? -2.375 9.418 8.690 1.00 95.44 104 TYR A O 1
ATOM 832 N N . LEU A 1 105 ? -2.907 7.563 7.552 1.00 96.31 105 LEU A N 1
ATOM 833 C CA . LEU A 1 105 ? -3.363 8.234 6.328 1.00 96.31 105 LEU A CA 1
ATOM 834 C C . LEU A 1 105 ? -4.801 8.749 6.427 1.00 96.31 105 LEU A C 1
ATOM 836 O O . LEU A 1 105 ? -5.121 9.774 5.827 1.00 96.31 105 LEU A O 1
ATOM 840 N N . VAL A 1 106 ? -5.667 8.042 7.157 1.00 95.50 106 VAL A N 1
ATOM 841 C CA . VAL A 1 106 ? -7.093 8.369 7.278 1.00 95.50 106 VAL A CA 1
ATOM 842 C C . VAL A 1 106 ? -7.478 8.499 8.745 1.00 95.50 106 VAL A C 1
ATOM 844 O O . VAL A 1 106 ? -7.351 7.555 9.520 1.00 95.50 106 VAL A O 1
ATOM 847 N N . GLY A 1 107 ? -7.996 9.669 9.121 1.00 93.06 107 GLY A N 1
ATOM 848 C CA . GLY A 1 107 ? -8.421 9.927 10.494 1.00 93.06 107 GLY A CA 1
ATOM 849 C C . GLY A 1 107 ? -7.264 9.782 11.490 1.00 93.06 107 GLY A C 1
ATOM 850 O O . GLY A 1 107 ? -6.108 10.053 11.165 1.00 93.06 107 GLY A O 1
ATOM 851 N N . LYS A 1 108 ? -7.581 9.367 12.723 1.00 92.81 108 LYS A N 1
ATOM 852 C CA . LYS A 1 108 ? -6.612 9.284 13.838 1.00 92.81 108 LYS A CA 1
ATOM 853 C C . LYS A 1 108 ? -6.261 7.862 14.275 1.00 92.81 108 LYS A C 1
ATOM 855 O O . LYS A 1 108 ? -5.456 7.686 15.187 1.00 92.81 108 LYS A O 1
ATOM 860 N N . LYS A 1 109 ? -6.883 6.846 13.679 1.00 94.06 109 LYS A N 1
ATOM 861 C CA . LYS A 1 109 ? -6.738 5.437 14.069 1.00 94.06 109 LYS A CA 1
ATOM 862 C C . LYS A 1 109 ? -6.226 4.624 12.892 1.00 94.06 109 LYS A C 1
ATOM 864 O O . LYS A 1 109 ? -6.486 4.978 11.751 1.00 94.06 109 LYS A O 1
ATOM 869 N N . LEU A 1 110 ? -5.555 3.518 13.202 1.00 97.31 110 LEU A N 1
ATOM 870 C CA . LEU A 1 110 ? -5.093 2.568 12.200 1.00 97.31 110 LEU A CA 1
ATOM 871 C C . LEU A 1 110 ? -6.266 2.048 11.362 1.00 97.31 110 LEU A C 1
ATOM 873 O O . LEU A 1 110 ? -7.291 1.619 11.898 1.00 97.31 110 LEU A O 1
ATOM 877 N N . THR A 1 111 ? -6.060 2.012 10.055 1.00 98.19 111 THR A N 1
ATOM 878 C CA . THR A 1 111 ? -6.961 1.433 9.068 1.00 98.19 111 THR A CA 1
ATOM 879 C C . THR A 1 111 ? -6.262 0.348 8.249 1.00 98.19 111 THR A C 1
ATOM 881 O O . THR A 1 111 ? -5.042 0.191 8.268 1.00 98.19 111 THR A O 1
ATOM 884 N N . TRP A 1 112 ? -7.042 -0.424 7.500 1.00 98.44 112 TRP A N 1
ATOM 885 C CA . TRP A 1 112 ? -6.531 -1.430 6.578 1.00 98.44 112 TRP A CA 1
ATOM 886 C C . TRP A 1 112 ? -5.744 -0.788 5.424 1.00 98.44 112 TRP A C 1
ATOM 888 O O . TRP A 1 112 ? -4.806 -1.405 4.927 1.00 98.44 112 TRP A O 1
ATOM 898 N N . ALA A 1 113 ? -6.077 0.455 5.049 1.00 98.44 113 ALA A N 1
ATOM 899 C CA . ALA A 1 113 ? -5.333 1.216 4.051 1.00 98.44 113 ALA A CA 1
ATOM 900 C C . ALA A 1 113 ? -3.925 1.571 4.537 1.00 98.44 113 ALA A C 1
ATOM 902 O O . ALA A 1 113 ? -2.992 1.558 3.746 1.00 98.44 113 ALA A O 1
ATOM 903 N N . ASP A 1 114 ? -3.742 1.830 5.833 1.00 98.44 114 ASP A N 1
ATOM 904 C CA . ASP A 1 114 ? -2.416 2.118 6.384 1.00 98.44 114 ASP A CA 1
ATOM 905 C C . ASP A 1 114 ? -1.483 0.912 6.271 1.00 98.44 114 ASP A C 1
ATOM 907 O O . ASP A 1 114 ? -0.331 1.050 5.871 1.00 98.44 114 ASP A O 1
ATOM 911 N N . ILE A 1 115 ? -1.997 -0.279 6.588 1.00 98.12 115 ILE A N 1
ATOM 912 C CA . ILE A 1 115 ? -1.241 -1.533 6.499 1.00 98.12 115 ILE A CA 1
ATOM 913 C C . ILE A 1 115 ? -0.876 -1.825 5.039 1.00 98.12 115 ILE A C 1
ATOM 915 O O . ILE A 1 115 ? 0.280 -2.106 4.738 1.00 98.12 115 ILE A O 1
ATOM 919 N N . ASP A 1 116 ? -1.854 -1.720 4.140 1.00 98.31 116 ASP A N 1
ATOM 920 C CA . ASP A 1 116 ? -1.685 -1.982 2.709 1.00 98.31 116 ASP A CA 1
ATOM 921 C C . ASP A 1 116 ? -0.708 -0.990 2.052 1.00 98.31 116 ASP A C 1
ATOM 923 O O . ASP A 1 116 ? 0.225 -1.392 1.358 1.00 98.31 116 ASP A O 1
ATOM 927 N N . VAL A 1 117 ? -0.844 0.310 2.327 1.00 98.56 117 VAL A N 1
ATOM 928 C CA . VAL A 1 117 ? 0.057 1.324 1.767 1.00 98.56 117 VAL A CA 1
ATOM 929 C C . VAL A 1 117 ? 1.457 1.221 2.374 1.00 98.56 117 VAL A C 1
ATOM 931 O O . VAL A 1 117 ? 2.429 1.339 1.632 1.00 98.56 117 VAL A O 1
ATOM 934 N N . ALA A 1 118 ? 1.604 0.966 3.679 1.00 97.81 118 ALA A N 1
ATOM 935 C CA . ALA A 1 118 ? 2.925 0.789 4.290 1.00 97.81 118 ALA A CA 1
ATOM 936 C C . ALA A 1 118 ? 3.686 -0.410 3.693 1.00 97.81 118 ALA A C 1
ATOM 938 O O . ALA A 1 118 ? 4.875 -0.282 3.398 1.00 97.81 118 ALA A O 1
ATOM 939 N N . ASP A 1 119 ? 3.005 -1.532 3.444 1.00 96.00 119 ASP A N 1
ATOM 940 C CA . ASP A 1 119 ? 3.573 -2.703 2.760 1.00 96.00 119 ASP A CA 1
ATOM 941 C C . ASP A 1 119 ? 4.047 -2.376 1.334 1.00 96.00 119 ASP A C 1
ATOM 943 O O . ASP A 1 119 ? 5.161 -2.720 0.928 1.00 96.00 119 ASP A O 1
ATOM 947 N N . LYS A 1 120 ? 3.246 -1.619 0.578 1.00 97.12 120 LYS A N 1
ATOM 948 C CA . LYS A 1 120 ? 3.623 -1.169 -0.769 1.00 97.12 120 LYS A CA 1
ATOM 949 C C . LYS A 1 120 ? 4.815 -0.218 -0.753 1.00 97.12 120 LYS A C 1
ATOM 951 O O . LYS A 1 120 ? 5.703 -0.349 -1.592 1.00 97.12 120 LYS A O 1
ATOM 956 N N . LEU A 1 121 ? 4.867 0.719 0.196 1.00 97.38 121 LEU A N 1
ATOM 957 C CA . LEU A 1 121 ? 6.025 1.600 0.371 1.00 97.38 121 LEU A CA 1
ATOM 958 C C . LEU A 1 121 ? 7.289 0.789 0.670 1.00 97.38 121 LEU A C 1
ATOM 960 O O . LEU A 1 121 ? 8.342 1.080 0.106 1.00 97.38 121 LEU A O 1
ATOM 964 N N . GLN A 1 122 ? 7.174 -0.254 1.493 1.00 94.56 122 GLN A N 1
ATOM 965 C CA . GLN A 1 122 ? 8.292 -1.150 1.750 1.00 94.56 122 GLN A CA 1
ATOM 966 C C . GLN A 1 122 ? 8.710 -1.938 0.504 1.00 94.56 122 GLN A C 1
ATOM 968 O O . GLN A 1 122 ? 9.898 -2.048 0.220 1.00 94.56 122 GLN A O 1
ATOM 973 N N . THR A 1 123 ? 7.753 -2.419 -0.291 1.00 93.12 123 THR A N 1
ATOM 974 C CA . THR A 1 123 ? 8.038 -3.090 -1.571 1.00 93.12 123 THR A CA 1
ATOM 975 C C . THR A 1 123 ? 8.858 -2.193 -2.509 1.00 93.12 123 THR A C 1
ATOM 977 O O . THR A 1 123 ? 9.787 -2.661 -3.167 1.00 93.12 123 THR A O 1
ATOM 980 N N . LEU A 1 124 ? 8.562 -0.888 -2.557 1.00 95.12 124 LEU A N 1
ATOM 981 C CA . LEU A 1 124 ? 9.342 0.059 -3.361 1.00 95.12 124 LEU A CA 1
ATOM 982 C C . LEU A 1 124 ? 10.787 0.201 -2.856 1.00 95.12 124 LEU A C 1
ATOM 984 O O . LEU A 1 124 ? 11.711 0.250 -3.669 1.00 95.12 124 LEU A O 1
ATOM 988 N N . GLU A 1 125 ? 11.005 0.250 -1.544 1.00 94.12 125 GLU A N 1
ATOM 989 C CA . GLU A 1 125 ? 12.361 0.276 -0.984 1.00 94.12 125 GLU A CA 1
ATOM 990 C C . GLU A 1 125 ? 13.142 -1.010 -1.287 1.00 94.12 125 GLU A C 1
ATOM 992 O O . GLU A 1 125 ? 14.299 -0.949 -1.707 1.00 94.12 125 GLU A O 1
ATOM 997 N N . ASP A 1 126 ? 12.494 -2.165 -1.142 1.00 90.75 126 ASP A N 1
ATOM 998 C CA . ASP A 1 126 ? 13.120 -3.480 -1.297 1.00 90.75 126 ASP A CA 1
ATOM 999 C C . ASP A 1 126 ? 13.535 -3.790 -2.741 1.00 90.75 126 ASP A C 1
ATOM 1001 O O . ASP A 1 126 ? 14.578 -4.422 -2.978 1.00 90.75 126 ASP A O 1
ATOM 1005 N N . ASP A 1 127 ? 12.703 -3.380 -3.703 1.00 89.69 127 ASP A N 1
ATOM 1006 C CA . ASP A 1 127 ? 12.805 -3.831 -5.092 1.00 89.69 127 ASP A CA 1
ATOM 1007 C C . ASP A 1 127 ? 13.176 -2.729 -6.092 1.00 89.69 127 ASP A C 1
ATOM 1009 O O . ASP A 1 127 ? 13.605 -3.047 -7.208 1.00 89.69 127 ASP A O 1
ATOM 1013 N N . ILE A 1 128 ? 13.045 -1.449 -5.726 1.00 91.44 128 ILE A N 1
ATOM 1014 C CA . ILE A 1 128 ? 13.418 -0.320 -6.592 1.00 91.44 128 ILE A CA 1
ATOM 1015 C C . ILE A 1 128 ? 14.665 0.383 -6.083 1.00 91.44 128 ILE A C 1
ATOM 1017 O O . ILE A 1 128 ? 15.672 0.415 -6.794 1.00 91.44 128 ILE A O 1
ATOM 1021 N N . ASN A 1 129 ? 14.593 0.975 -4.893 1.00 89.19 129 ASN A N 1
ATOM 1022 C CA . ASN A 1 129 ? 15.710 1.683 -4.283 1.00 89.19 129 ASN A CA 1
ATOM 1023 C C . ASN A 1 129 ? 15.459 1.847 -2.773 1.00 89.19 129 ASN A C 1
ATOM 1025 O O . ASN A 1 129 ? 14.474 2.500 -2.425 1.00 89.19 129 ASN A O 1
ATOM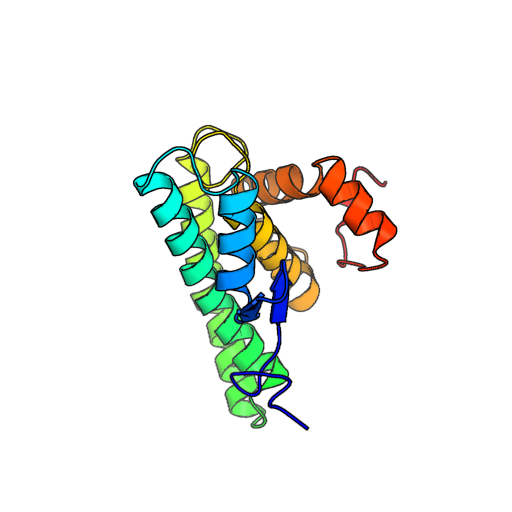 1029 N N . PRO A 1 130 ? 16.359 1.381 -1.884 1.00 91.62 130 PRO A N 1
ATOM 1030 C CA . PRO A 1 130 ? 16.181 1.505 -0.434 1.00 91.62 130 PRO A CA 1
ATOM 1031 C C . PRO A 1 130 ? 16.053 2.954 0.057 1.00 91.62 130 PRO A C 1
ATOM 1033 O O . PRO A 1 130 ? 15.563 3.187 1.155 1.00 91.62 130 PRO A O 1
ATOM 1036 N N . THR A 1 131 ? 16.467 3.940 -0.746 1.00 93.69 131 THR A N 1
ATOM 1037 C CA . THR A 1 131 ? 16.367 5.366 -0.408 1.00 93.69 131 THR A CA 1
ATOM 1038 C C . THR A 1 131 ? 15.197 6.087 -1.080 1.00 93.69 131 THR A C 1
ATOM 1040 O O . THR A 1 131 ? 15.116 7.313 -1.034 1.00 93.69 131 THR A O 1
ATOM 1043 N N . VAL A 1 132 ? 14.253 5.359 -1.694 1.00 95.50 132 VAL A N 1
ATOM 1044 C CA . VAL A 1 132 ? 13.126 5.953 -2.442 1.00 95.50 132 VAL A CA 1
ATOM 1045 C C . VAL A 1 132 ? 12.272 6.915 -1.603 1.00 95.50 132 VAL A C 1
ATOM 1047 O O . VAL A 1 132 ? 11.646 7.819 -2.157 1.00 95.50 132 VAL A O 1
ATOM 1050 N N . LEU A 1 133 ? 12.279 6.764 -0.272 1.00 97.00 133 LEU A N 1
ATOM 1051 C CA . LEU A 1 133 ? 11.531 7.618 0.649 1.00 97.00 133 LEU A CA 1
ATOM 1052 C C . LEU A 1 133 ? 12.323 8.792 1.256 1.00 97.00 133 LEU A C 1
ATOM 1054 O O . LEU A 1 133 ? 11.731 9.563 2.004 1.00 97.00 133 LEU A O 1
ATOM 1058 N N . GLU A 1 134 ? 13.612 8.990 0.947 1.00 95.56 134 GLU A N 1
ATOM 1059 C CA . GLU A 1 134 ? 14.433 10.058 1.567 1.00 95.56 134 GLU A CA 1
ATOM 1060 C C . GLU A 1 134 ? 13.878 11.481 1.356 1.00 95.56 134 GLU A C 1
ATOM 1062 O O . GLU A 1 134 ? 14.099 12.362 2.183 1.00 95.56 134 GLU A O 1
ATOM 1067 N N . GLY A 1 135 ? 13.122 11.709 0.278 1.00 96.81 135 GLY A N 1
ATOM 1068 C CA . GLY A 1 135 ? 12.448 12.984 -0.000 1.00 96.81 135 GLY A CA 1
ATOM 1069 C C . GLY A 1 135 ? 11.057 13.139 0.626 1.00 96.81 135 GLY A C 1
ATOM 1070 O O . GLY A 1 135 ? 10.426 14.174 0.426 1.00 96.81 135 GLY A O 1
ATOM 1071 N N . TYR A 1 136 ? 10.564 12.132 1.354 1.00 97.81 136 TYR A N 1
ATOM 1072 C CA . TYR A 1 136 ? 9.179 12.042 1.830 1.00 97.81 136 TYR A CA 1
ATOM 1073 C C . TYR A 1 136 ? 9.143 11.722 3.338 1.00 97.81 136 TYR A C 1
ATOM 1075 O O . TYR A 1 136 ? 8.793 10.608 3.748 1.00 97.81 136 TYR A O 1
ATOM 1083 N N . PRO A 1 137 ? 9.559 12.670 4.199 1.00 96.94 137 PRO A N 1
ATOM 1084 C CA . PRO A 1 137 ? 9.749 12.417 5.625 1.00 96.94 137 PRO A CA 1
ATOM 1085 C C . PRO A 1 137 ? 8.453 12.055 6.358 1.00 96.94 137 PRO A C 1
ATOM 1087 O O . PRO A 1 137 ? 8.502 11.320 7.349 1.00 96.94 137 PRO A O 1
ATOM 1090 N N . ASN A 1 138 ? 7.291 12.548 5.917 1.00 97.50 138 ASN A N 1
ATOM 1091 C CA . ASN A 1 138 ? 6.027 12.168 6.542 1.00 97.50 138 ASN A CA 1
ATOM 1092 C C . ASN A 1 138 ? 5.646 10.728 6.184 1.00 97.50 138 ASN A C 1
ATOM 1094 O O . ASN A 1 138 ? 5.176 10.003 7.062 1.00 97.50 138 ASN A O 1
ATOM 1098 N N . LEU A 1 139 ? 5.910 10.284 4.952 1.00 97.56 139 LEU A N 1
ATOM 1099 C CA . LEU A 1 139 ? 5.734 8.884 4.559 1.00 97.56 139 LEU A CA 1
ATOM 1100 C C . LEU A 1 139 ? 6.686 7.937 5.280 1.00 97.56 139 LEU A C 1
ATOM 1102 O O . LEU A 1 139 ? 6.245 6.873 5.708 1.00 97.56 139 LEU A O 1
ATOM 1106 N N . GLN A 1 140 ? 7.949 8.320 5.483 1.00 96.56 140 GLN A N 1
ATOM 1107 C CA . GLN A 1 140 ? 8.877 7.523 6.292 1.00 96.56 140 GLN A CA 1
ATOM 1108 C C . GLN A 1 140 ? 8.346 7.339 7.717 1.00 96.56 140 GLN A C 1
ATOM 1110 O O . GLN A 1 140 ? 8.267 6.217 8.212 1.00 96.56 140 GLN A O 1
ATOM 1115 N N . LYS A 1 141 ? 7.918 8.430 8.366 1.00 95.81 141 LYS A N 1
ATOM 1116 C CA . LYS A 1 141 ? 7.332 8.373 9.714 1.00 95.81 141 LYS A CA 1
ATOM 1117 C C . LYS A 1 141 ? 6.077 7.507 9.756 1.00 95.81 141 LYS A C 1
ATOM 1119 O O . LYS A 1 141 ? 5.967 6.664 10.638 1.00 95.81 141 LYS A O 1
ATOM 1124 N N . PHE A 1 142 ? 5.169 7.691 8.799 1.00 97.69 142 PHE A N 1
ATOM 1125 C CA . PHE A 1 142 ? 3.951 6.895 8.658 1.00 97.69 142 PHE A CA 1
ATOM 1126 C C . PHE A 1 142 ? 4.260 5.398 8.526 1.00 97.69 142 PHE A C 1
ATOM 1128 O O . PHE A 1 142 ? 3.771 4.593 9.317 1.00 97.69 142 PHE A O 1
ATOM 1135 N N . LYS A 1 143 ? 5.116 5.027 7.567 1.00 96.81 143 LYS A N 1
ATOM 1136 C CA . LYS A 1 143 ? 5.500 3.636 7.314 1.00 96.81 143 LYS A CA 1
ATOM 1137 C C . LYS A 1 143 ? 6.104 3.011 8.575 1.00 96.81 143 LYS A C 1
ATOM 1139 O O . LYS A 1 143 ? 5.697 1.927 8.989 1.00 96.81 143 LYS A O 1
ATOM 1144 N N . ASN A 1 144 ? 7.019 3.728 9.230 1.00 94.25 144 ASN A N 1
ATOM 1145 C CA . ASN A 1 144 ? 7.664 3.268 10.457 1.00 94.25 144 ASN A CA 1
ATOM 1146 C C . ASN A 1 144 ? 6.651 3.094 11.593 1.00 94.25 144 ASN A C 1
ATOM 1148 O O . ASN A 1 144 ? 6.683 2.072 12.271 1.00 94.25 144 ASN A O 1
ATOM 1152 N N . ALA A 1 145 ? 5.724 4.040 11.771 1.00 95.50 145 ALA A N 1
ATOM 1153 C CA . ALA A 1 145 ? 4.677 3.949 12.785 1.00 95.50 145 ALA A CA 1
ATOM 1154 C C . ALA A 1 145 ? 3.809 2.693 12.601 1.00 95.50 145 ALA A C 1
ATOM 1156 O O . ALA A 1 145 ? 3.540 1.994 13.578 1.00 95.50 145 ALA A O 1
ATOM 1157 N N . VAL A 1 146 ? 3.433 2.360 11.360 1.00 96.94 146 VAL A N 1
ATOM 1158 C CA . VAL A 1 146 ? 2.668 1.141 11.052 1.00 96.94 146 VAL A CA 1
ATOM 1159 C C . VAL A 1 146 ? 3.477 -0.119 11.379 1.00 96.94 146 VAL A C 1
ATOM 1161 O O . VAL A 1 146 ? 2.992 -0.977 12.116 1.00 96.94 146 VAL A O 1
ATOM 1164 N N . PHE A 1 147 ? 4.720 -0.239 10.900 1.00 94.56 147 PHE A N 1
ATOM 1165 C CA . PHE A 1 147 ? 5.538 -1.435 11.158 1.00 94.56 147 PHE A CA 1
ATOM 1166 C C . PHE A 1 147 ? 5.983 -1.584 12.619 1.00 94.56 147 PHE A C 1
ATOM 1168 O O . PHE A 1 147 ? 6.177 -2.707 13.082 1.00 94.56 147 PHE A O 1
ATOM 1175 N N . SER A 1 148 ? 6.086 -0.485 13.370 1.00 94.75 148 SER A N 1
ATOM 1176 C CA . SER A 1 148 ? 6.379 -0.496 14.809 1.00 94.75 148 SER A CA 1
ATOM 1177 C C . SER A 1 148 ? 5.195 -0.952 15.676 1.00 94.75 148 SER A C 1
ATOM 1179 O O . SER A 1 148 ? 5.362 -1.153 16.881 1.00 94.75 148 SER A O 1
ATOM 1181 N N . LEU A 1 149 ? 3.993 -1.140 15.116 1.00 95.62 149 LEU A N 1
ATOM 1182 C CA . LEU A 1 149 ? 2.859 -1.653 15.885 1.00 95.62 149 LEU A CA 1
ATOM 1183 C C . LEU A 1 149 ? 3.165 -3.059 16.425 1.00 95.62 149 LEU A C 1
ATOM 1185 O O . LEU A 1 149 ? 3.481 -3.945 15.629 1.00 95.62 149 LEU A O 1
ATOM 1189 N N . PRO A 1 150 ? 2.980 -3.340 17.734 1.00 95.56 150 PRO A N 1
ATOM 1190 C CA . PRO A 1 150 ? 3.471 -4.578 18.347 1.00 95.56 150 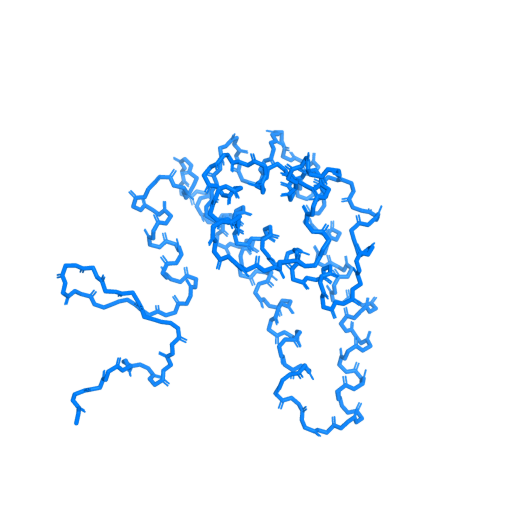PRO A CA 1
ATOM 1191 C C . PRO A 1 150 ? 3.018 -5.867 17.652 1.00 95.56 150 PRO A C 1
ATOM 1193 O O . PRO A 1 150 ? 3.792 -6.811 17.523 1.00 95.56 150 PRO A O 1
ATOM 1196 N N . ARG A 1 151 ? 1.765 -5.917 17.177 1.00 94.19 151 ARG A N 1
ATOM 1197 C CA . ARG A 1 151 ? 1.234 -7.094 16.470 1.00 94.19 151 ARG A CA 1
ATOM 1198 C C . ARG A 1 151 ? 1.803 -7.249 15.060 1.00 94.19 151 ARG A C 1
ATOM 1200 O O . ARG A 1 151 ? 1.977 -8.382 14.624 1.00 94.19 151 ARG A O 1
ATOM 1207 N N . ILE A 1 152 ? 2.086 -6.143 14.371 1.00 93.75 152 ILE A N 1
ATOM 1208 C CA . ILE A 1 152 ? 2.688 -6.156 13.033 1.00 93.75 152 ILE A CA 1
ATOM 1209 C C . ILE A 1 152 ? 4.169 -6.508 13.155 1.00 93.75 152 ILE A C 1
ATOM 1211 O O . ILE A 1 152 ? 4.603 -7.463 12.521 1.00 93.75 152 ILE A O 1
ATOM 1215 N N . ALA A 1 153 ? 4.910 -5.842 14.043 1.00 92.19 153 ALA A N 1
ATOM 1216 C CA . ALA A 1 153 ? 6.311 -6.147 14.325 1.00 92.19 153 ALA A CA 1
ATOM 1217 C C . ALA A 1 153 ? 6.520 -7.631 14.680 1.00 92.19 153 ALA A C 1
ATOM 1219 O O . ALA A 1 153 ? 7.354 -8.306 14.077 1.00 92.19 153 ALA A O 1
ATOM 1220 N N . ALA A 1 154 ? 5.702 -8.168 15.595 1.00 92.06 154 ALA A N 1
ATOM 1221 C CA . ALA A 1 154 ? 5.762 -9.579 15.975 1.00 92.06 154 ALA A CA 1
ATOM 1222 C C . ALA A 1 154 ? 5.391 -10.526 14.820 1.00 92.06 154 ALA A C 1
ATOM 1224 O O . ALA A 1 154 ? 5.965 -11.608 14.700 1.00 92.06 154 ALA A O 1
ATOM 1225 N N . TYR A 1 155 ? 4.431 -10.144 13.968 1.00 91.38 155 TYR A N 1
ATOM 1226 C CA . TYR A 1 155 ? 4.090 -10.921 12.777 1.00 91.38 155 TYR A CA 1
ATOM 1227 C C . TYR A 1 155 ? 5.251 -10.952 11.780 1.00 91.38 155 TYR A C 1
ATOM 1229 O O . TYR A 1 155 ? 5.625 -12.037 11.343 1.00 91.38 155 TYR A O 1
ATOM 1237 N N . VAL A 1 156 ? 5.848 -9.799 11.466 1.00 88.19 156 VAL A N 1
ATOM 1238 C CA . VAL A 1 156 ? 6.986 -9.693 10.543 1.00 88.19 156 VAL A CA 1
ATOM 1239 C C . VAL A 1 156 ? 8.152 -10.541 11.050 1.00 88.19 156 VAL A C 1
ATOM 1241 O O . VAL A 1 156 ? 8.623 -11.410 10.321 1.00 88.19 156 VAL A O 1
ATOM 1244 N N . GLU A 1 157 ? 8.525 -10.400 12.325 1.00 86.44 157 GLU A N 1
ATOM 1245 C CA . GLU A 1 157 ? 9.582 -11.205 12.950 1.00 86.44 157 GLU A CA 1
ATOM 1246 C C . GLU A 1 157 ? 9.307 -12.714 12.873 1.00 86.44 157 GLU A C 1
ATOM 1248 O O . GLU A 1 157 ? 10.202 -13.495 12.550 1.00 86.44 157 GLU A O 1
ATOM 1253 N N . LYS A 1 158 ? 8.066 -13.139 13.136 1.00 86.94 158 LYS A N 1
ATOM 1254 C CA . LYS A 1 158 ? 7.688 -14.558 13.122 1.00 86.94 158 LYS A CA 1
ATOM 1255 C C . LYS A 1 158 ? 7.568 -15.138 11.712 1.00 86.94 158 LYS A C 1
ATO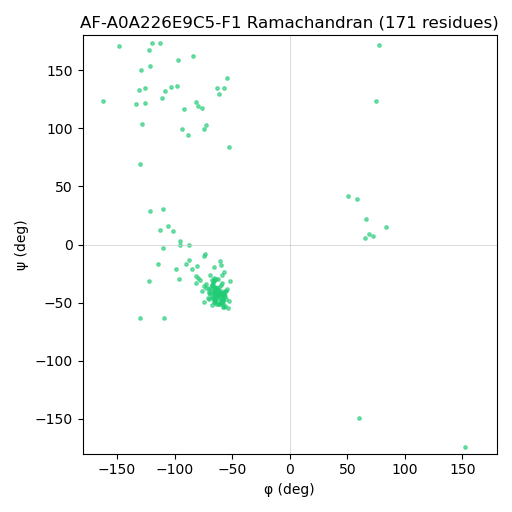M 1257 O O . LYS A 1 158 ? 7.828 -16.323 11.520 1.00 86.94 158 LYS A O 1
ATOM 1262 N N . SER A 1 159 ? 7.097 -14.346 10.753 1.00 77.50 159 SER A N 1
ATOM 1263 C CA . SER A 1 159 ? 6.732 -14.815 9.412 1.00 77.50 159 SER A CA 1
ATOM 1264 C C . SER A 1 159 ? 7.925 -15.326 8.600 1.00 77.50 159 SER A C 1
ATOM 1266 O O . SER A 1 159 ? 7.729 -16.049 7.626 1.00 77.50 159 SER A O 1
ATOM 1268 N N . GLY A 1 160 ? 9.151 -14.945 8.978 1.00 65.38 160 GLY A N 1
ATOM 1269 C CA . GLY A 1 160 ? 10.344 -15.168 8.160 1.00 65.38 160 GLY A CA 1
ATOM 1270 C C . GLY A 1 160 ? 10.326 -14.378 6.846 1.00 65.38 160 GLY A C 1
ATOM 1271 O O . GLY A 1 160 ? 11.223 -14.554 6.026 1.00 65.38 160 GLY A O 1
ATOM 1272 N N . TYR A 1 161 ? 9.319 -13.518 6.640 1.00 64.88 161 TYR A N 1
ATOM 1273 C CA . TYR A 1 161 ? 9.237 -12.598 5.516 1.00 64.88 161 TYR A CA 1
ATOM 1274 C C . TYR A 1 161 ? 10.263 -11.490 5.754 1.00 64.88 161 TYR A C 1
ATOM 1276 O O . TYR A 1 161 ? 10.086 -10.618 6.603 1.00 64.88 161 TYR A O 1
ATOM 1284 N N . THR A 1 162 ? 11.389 -11.568 5.053 1.00 60.34 162 THR A N 1
ATOM 1285 C CA . THR A 1 162 ? 12.452 -10.570 5.147 1.00 60.34 162 THR A CA 1
ATOM 1286 C C . THR A 1 162 ? 12.184 -9.463 4.145 1.00 60.34 162 THR A C 1
ATOM 1288 O O . THR A 1 162 ? 12.582 -9.573 2.983 1.00 60.34 162 THR A O 1
ATOM 1291 N N . TYR A 1 163 ? 11.533 -8.397 4.602 1.00 65.50 163 TYR A N 1
ATOM 1292 C CA . TYR A 1 163 ? 11.674 -7.109 3.936 1.00 65.50 163 TYR A CA 1
ATOM 1293 C C . TYR A 1 163 ? 13.136 -6.661 4.031 1.00 65.50 163 TYR A C 1
ATOM 1295 O O . TYR A 1 163 ? 13.759 -6.771 5.094 1.00 65.50 163 TYR A O 1
ATOM 1303 N N . LYS A 1 164 ? 13.715 -6.184 2.933 1.00 64.69 164 LYS A N 1
ATOM 1304 C CA . LYS A 1 164 ? 15.115 -5.743 2.912 1.00 64.69 164 LYS A CA 1
ATOM 1305 C C . LYS A 1 164 ? 15.228 -4.370 3.584 1.00 64.69 164 LYS A C 1
ATOM 1307 O O . LYS A 1 164 ? 14.717 -3.381 3.090 1.00 64.69 164 LYS A O 1
ATOM 1312 N N . GLY A 1 165 ? 15.967 -4.274 4.690 1.00 57.66 165 GLY A N 1
ATOM 1313 C CA . GLY A 1 165 ? 16.237 -2.978 5.335 1.00 57.66 165 GLY A CA 1
ATOM 1314 C C . GLY A 1 165 ? 15.146 -2.477 6.292 1.00 57.66 165 GLY A C 1
ATOM 1315 O O . GLY A 1 165 ? 15.191 -1.319 6.707 1.00 57.66 165 GLY A O 1
ATOM 1316 N N . LEU A 1 166 ? 14.211 -3.342 6.710 1.00 63.00 166 LEU A N 1
ATOM 1317 C CA . LEU A 1 166 ? 13.195 -3.012 7.724 1.00 63.00 166 LEU A CA 1
ATOM 1318 C C . LEU A 1 166 ? 13.740 -2.945 9.162 1.00 63.00 166 LEU A C 1
ATOM 1320 O O . LEU A 1 166 ? 13.024 -2.502 10.061 1.00 63.00 166 LEU A O 1
ATOM 1324 N N . ASP A 1 167 ? 14.987 -3.368 9.391 1.00 61.78 167 ASP A N 1
ATOM 1325 C CA . ASP A 1 167 ? 15.612 -3.463 10.722 1.00 61.78 167 ASP A CA 1
ATOM 1326 C C . ASP A 1 167 ? 15.564 -2.124 11.481 1.00 61.78 167 ASP A C 1
ATOM 1328 O O . ASP A 1 167 ? 15.177 -2.069 12.654 1.00 61.78 167 ASP A O 1
ATOM 1332 N N . ASN A 1 168 ? 15.792 -1.022 10.755 1.00 54.78 168 ASN A N 1
ATOM 1333 C CA . ASN A 1 168 ? 15.712 0.344 11.276 1.00 54.78 168 ASN A CA 1
ATOM 1334 C C . ASN A 1 168 ? 14.304 0.721 11.781 1.00 54.78 168 ASN A C 1
ATOM 1336 O O . ASN A 1 168 ? 14.175 1.532 12.696 1.00 54.78 168 ASN A O 1
ATOM 1340 N N . CYS A 1 169 ? 13.244 0.135 11.213 1.00 54.91 169 CYS A N 1
ATOM 1341 C CA . CYS A 1 169 ? 11.848 0.408 11.578 1.00 54.91 169 CYS A CA 1
ATOM 1342 C C . CYS A 1 169 ? 11.376 -0.422 12.782 1.00 54.91 169 CYS A C 1
ATOM 1344 O O . CYS A 1 169 ? 10.404 -0.055 13.441 1.00 54.91 169 CYS A O 1
ATOM 1346 N N . LEU A 1 170 ? 12.049 -1.541 13.065 1.00 57.03 170 LEU A N 1
ATOM 1347 C CA . LEU A 1 170 ? 11.734 -2.450 14.175 1.00 57.03 170 LEU A CA 1
ATOM 1348 C C . LEU A 1 170 ? 12.574 -2.170 15.428 1.00 57.03 170 LEU A C 1
ATOM 1350 O O . LEU A 1 170 ? 12.477 -2.911 16.405 1.00 57.03 170 LEU A O 1
ATOM 1354 N N . GLY A 1 171 ? 13.414 -1.129 15.404 1.00 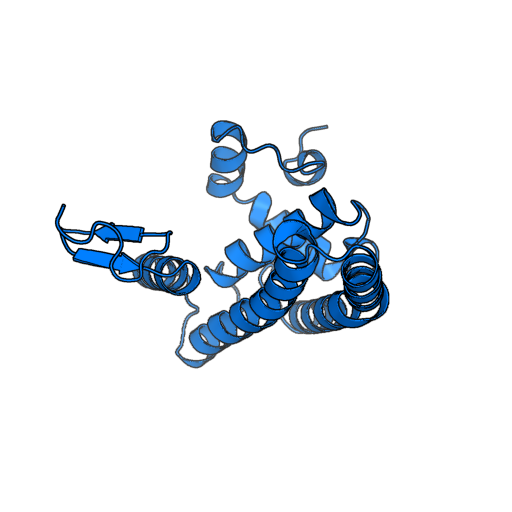50.44 171 GLY A N 1
ATOM 1355 C CA . GLY A 1 171 ? 14.336 -0.819 16.498 1.00 50.44 171 GLY A CA 1
ATOM 1356 C C . GLY A 1 171 ? 15.420 -1.883 16.693 1.00 50.44 171 GLY A C 1
ATOM 1357 O O . GLY A 1 171 ? 15.974 -1.996 17.786 1.00 50.44 171 GLY A O 1
ATOM 1358 N N . LYS A 1 172 ? 15.707 -2.677 15.655 1.00 45.69 172 LYS A N 1
ATOM 1359 C CA . LYS A 1 172 ? 16.788 -3.660 15.649 1.00 45.69 172 LYS A CA 1
ATOM 1360 C C . LYS A 1 172 ? 18.018 -2.980 15.047 1.00 45.69 172 LYS A C 1
ATOM 1362 O O . LYS A 1 172 ? 18.087 -2.798 13.837 1.00 45.69 172 LYS A O 1
ATOM 1367 N N . ALA A 1 173 ? 18.921 -2.531 15.918 1.00 42.00 173 ALA A N 1
ATOM 1368 C CA . ALA A 1 173 ? 20.275 -2.108 15.555 1.00 42.00 173 ALA A CA 1
ATOM 1369 C C . ALA A 1 173 ? 21.223 -3.312 15.544 1.00 42.00 173 ALA A C 1
ATOM 1371 O O . ALA A 1 173 ? 21.029 -4.209 16.399 1.00 42.00 173 ALA A O 1
#

InterPro domains:
  IPR004045 Glutathione S-transferase, N-terminal [PS50404] (1-38)
  IPR004046 Glutathione S-transferase, C-terminal [PF14497] (55-158)
  IPR010987 Glutathione S-transferase, C-terminal-like [PS50405] (40-166)
  IPR036249 Thioredoxin-like superfamily [SSF52833] (4-35)
  IPR036282 Glutathione S-transferase, C-terminal domain superfamily [SSF47616] (36-162)
  IPR040079 Glutathione transferase family [SFLDS00019] (4-145)
  IPR050213 Glutathione S-transferase superfamily [PTHR11571] (4-159)

Radius of gyration: 17.13 Å; Cα contacts (8 Å, |Δi|>4): 175; chains: 1; bounding box: 39×48×43 Å

Solvent-accessible surface area (backbone atoms only — not comparable to full-atom values): 9775 Å² total; per-residue (Å²): 128,79,72,90,36,92,80,78,52,82,50,76,49,76,56,97,91,41,80,44,58,48,62,68,55,45,48,50,50,52,13,55,77,70,70,16,38,54,94,44,75,66,40,31,50,51,35,50,51,55,45,51,60,50,45,56,55,49,49,52,50,48,38,36,73,73,69,46,82,52,67,68,60,22,52,51,49,48,50,48,37,65,75,44,54,49,53,54,51,52,55,51,51,28,57,47,36,70,72,29,81,56,67,34,71,50,68,75,51,76,31,44,37,44,56,54,50,34,54,52,56,47,49,44,25,55,75,74,37,77,64,73,49,77,90,30,66,55,47,48,51,29,36,32,54,55,45,50,34,71,71,48,38,52,45,45,69,68,67,71,61,76,66,67,80,49,43,75,45,66,73,51,128

Organism: Folsomia candida (NCBI:txid158441)

Sequence (173 aa):
MPSATPWGQLPILEVDGKQLTQSSSISRFLGRTFNLCGENAWESAKCDEYVDATNDLINEWVGFRFNETDEARKAERKAKFIAELMPNCLQKLESIKEKNDGDYLVGKKLTWADIDVADKLQTLEDDINPTVLEGYPNLQKFKNAVFSLPRIAAYVEKSGYTYKGLDNCLGKA

Secondary structure (DSSP, 8-state):
---SSTTS-S-EEEETTEEEESHHHHHHHHHHHTT-S-SSHHHHHHHHHHHHHHHHHHHHHHIIIII---HHHHHHHHHHIIIIIHHHHHHHHHHHHHHSSSSSSSTTS--HHHHHHHHHHHHHHHHT-TTTTTT-HHHHHHHHHHHTSHHHHHHHHHH----TTGGGGTT--

Mean predicted aligned error: 4.79 Å